Protein AF-A0A0D5NPV8-F1 (afdb_monomer_lite)

Foldseek 3Di:
DWDKDWDWDFDPDPVRWTWIWIQTLVRDIWIARPVVRDTDDLVPDDDPRNVVVVVVSVVSVVVSVVVVVVVVD

Structure (mmCIF, N/CA/C/O backbone):
data_AF-A0A0D5NPV8-F1
#
_entry.id   AF-A0A0D5NPV8-F1
#
loop_
_atom_site.group_PDB
_atom_site.id
_atom_site.type_symbol
_atom_site.label_atom_id
_atom_site.label_alt_id
_atom_site.label_comp_id
_atom_site.label_asym_id
_atom_site.label_entity_id
_atom_site.label_seq_id
_atom_site.pdbx_PDB_ins_code
_atom_site.Cartn_x
_atom_site.Cartn_y
_atom_site.Cartn_z
_atom_site.occupancy
_atom_site.B_iso_or_equiv
_atom_site.auth_seq_id
_atom_site.auth_comp_id
_atom_site.auth_asym_id
_atom_site.auth_atom_id
_atom_site.pdbx_PDB_model_num
ATOM 1 N N . MET A 1 1 ? -20.555 -3.359 3.199 1.00 46.22 1 MET A N 1
ATOM 2 C CA . MET A 1 1 ? -19.492 -2.780 2.348 1.00 46.22 1 MET A CA 1
ATOM 3 C C . MET A 1 1 ? -18.241 -2.638 3.195 1.00 46.22 1 MET A C 1
ATOM 5 O O . MET A 1 1 ? -18.303 -1.971 4.217 1.00 46.22 1 MET A O 1
ATOM 9 N N . MET A 1 2 ? -17.149 -3.326 2.854 1.00 57.81 2 MET A N 1
ATOM 10 C CA . MET A 1 2 ? -15.874 -3.117 3.547 1.00 57.81 2 MET A CA 1
ATOM 11 C C . MET A 1 2 ? -15.301 -1.783 3.069 1.00 57.81 2 MET A C 1
ATOM 13 O O . MET A 1 2 ? -14.994 -1.648 1.887 1.00 57.81 2 MET A O 1
ATOM 17 N N . ASN A 1 3 ? -15.201 -0.795 3.961 1.00 76.56 3 ASN A N 1
ATOM 18 C CA . ASN A 1 3 ? -14.502 0.450 3.653 1.00 76.56 3 ASN A CA 1
ATOM 19 C C . ASN A 1 3 ? -13.049 0.116 3.293 1.00 76.56 3 ASN A C 1
ATOM 21 O O . ASN A 1 3 ? -12.352 -0.559 4.057 1.00 76.56 3 ASN A O 1
ATOM 25 N N . CYS A 1 4 ? -12.631 0.555 2.108 1.00 84.50 4 CYS A N 1
ATOM 26 C CA . CYS A 1 4 ? -11.323 0.273 1.541 1.00 84.50 4 CYS A CA 1
ATOM 27 C C . CYS A 1 4 ? -10.740 1.566 0.966 1.00 84.50 4 CYS A C 1
ATOM 29 O O . CYS A 1 4 ? -11.378 2.221 0.143 1.00 84.50 4 CYS A O 1
ATOM 31 N N . GLU A 1 5 ? -9.544 1.943 1.415 1.00 91.94 5 GLU A N 1
ATOM 32 C CA . GLU A 1 5 ? -8.816 3.109 0.911 1.00 91.94 5 GLU A CA 1
ATOM 33 C C . GLU A 1 5 ? -7.874 2.667 -0.210 1.00 91.94 5 GLU A C 1
ATOM 35 O O . GLU A 1 5 ? -7.066 1.751 -0.031 1.00 91.94 5 GLU A O 1
ATOM 40 N N . HIS A 1 6 ? -8.010 3.281 -1.388 1.00 94.56 6 HIS A N 1
ATOM 41 C CA . HIS A 1 6 ? -7.242 2.934 -2.581 1.00 94.56 6 HIS A CA 1
ATOM 42 C C . HIS A 1 6 ? -6.264 4.054 -2.926 1.00 94.56 6 HIS A C 1
ATOM 44 O O . HIS A 1 6 ? -6.665 5.208 -3.067 1.00 94.56 6 HIS A O 1
ATOM 50 N N . PHE A 1 7 ? -5.002 3.699 -3.143 1.00 96.44 7 PHE A N 1
ATOM 51 C CA . PHE A 1 7 ? -3.970 4.630 -3.580 1.00 96.44 7 PHE A CA 1
ATOM 52 C C . PHE A 1 7 ? -3.225 4.070 -4.784 1.00 96.44 7 PHE A C 1
ATOM 54 O O . PHE A 1 7 ? -2.783 2.924 -4.759 1.00 96.44 7 PHE A O 1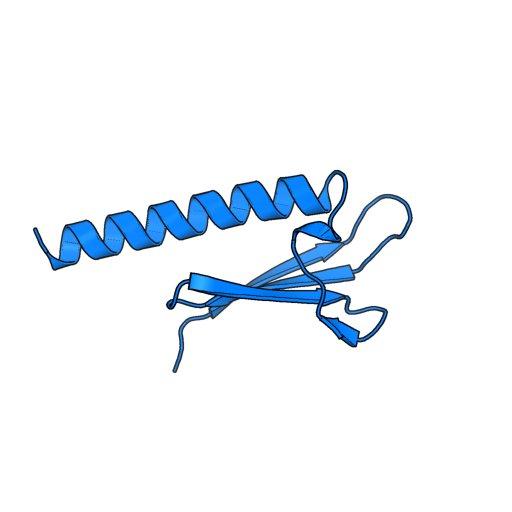
ATOM 61 N N . ARG A 1 8 ? -3.050 4.886 -5.824 1.00 96.75 8 ARG A N 1
ATOM 62 C CA . ARG A 1 8 ? -2.203 4.551 -6.970 1.00 96.75 8 ARG A CA 1
ATOM 63 C C . ARG A 1 8 ? -0.851 5.236 -6.825 1.00 96.75 8 ARG A C 1
ATOM 65 O O . ARG A 1 8 ? -0.793 6.414 -6.477 1.00 96.75 8 ARG A O 1
ATOM 72 N N . PHE A 1 9 ? 0.216 4.507 -7.114 1.00 96.81 9 PHE A N 1
ATOM 73 C CA . PHE A 1 9 ? 1.579 5.009 -7.092 1.00 96.81 9 PHE A CA 1
ATOM 74 C C . PHE A 1 9 ? 2.335 4.490 -8.310 1.00 96.81 9 PHE A C 1
ATOM 76 O O . PHE A 1 9 ? 2.454 3.284 -8.499 1.00 96.81 9 PHE A O 1
ATOM 83 N N . VAL A 1 10 ? 2.879 5.404 -9.108 1.00 96.50 10 VAL A N 1
ATOM 84 C CA . VAL A 1 10 ? 3.697 5.061 -10.273 1.00 96.50 10 VAL A CA 1
ATOM 85 C C . VAL A 1 10 ? 5.155 5.341 -9.933 1.00 96.50 10 VAL A C 1
ATOM 87 O O . VAL A 1 10 ? 5.512 6.468 -9.582 1.00 96.50 10 VAL A O 1
ATOM 90 N N . GLU A 1 11 ? 5.999 4.316 -10.012 1.00 94.75 11 GLU A N 1
ATOM 91 C CA . GLU A 1 11 ? 7.430 4.451 -9.754 1.00 94.75 11 GLU A CA 1
ATOM 92 C C . GLU A 1 11 ? 8.088 5.352 -10.809 1.00 94.75 11 GLU A C 1
ATOM 94 O O . GLU A 1 11 ? 7.905 5.177 -12.013 1.00 94.75 11 GLU A O 1
ATOM 99 N N . LYS A 1 12 ? 8.900 6.310 -10.353 1.00 92.00 12 LYS A N 1
ATOM 100 C CA . LYS A 1 12 ? 9.618 7.259 -11.224 1.00 92.00 12 LYS A CA 1
ATOM 101 C C . LYS A 1 12 ? 10.914 6.702 -11.806 1.00 92.00 12 LYS A C 1
ATOM 103 O O . LYS A 1 12 ? 11.510 7.316 -12.687 1.00 92.00 12 LYS A O 1
ATOM 108 N N . HIS A 1 13 ? 11.365 5.563 -11.300 1.00 89.06 13 HIS A N 1
ATOM 109 C CA . HIS A 1 13 ? 12.603 4.904 -11.690 1.00 89.06 13 HIS A CA 1
ATOM 110 C C . HIS A 1 13 ? 12.311 3.446 -12.036 1.00 89.06 13 HIS A C 1
ATOM 112 O O . HIS A 1 13 ? 11.295 2.902 -11.597 1.00 89.06 13 HIS A O 1
ATOM 118 N N . ARG A 1 14 ? 13.202 2.801 -12.807 1.00 84.44 14 ARG A N 1
ATOM 119 C CA . ARG A 1 14 ? 13.071 1.369 -13.126 1.00 84.44 14 ARG A CA 1
ATOM 120 C C . ARG A 1 14 ? 12.831 0.565 -11.837 1.00 84.44 14 ARG A C 1
ATOM 122 O O . ARG A 1 14 ? 13.560 0.781 -10.870 1.00 84.44 14 ARG A O 1
ATOM 129 N N . PRO A 1 15 ? 11.871 -0.374 -11.822 1.00 88.00 15 PRO A N 1
ATOM 130 C CA . PRO A 1 15 ? 11.152 -0.938 -12.973 1.00 88.00 15 PRO A CA 1
ATOM 131 C C . PRO A 1 15 ? 9.931 -0.148 -13.491 1.00 88.00 15 PRO A C 1
ATOM 133 O O . PRO A 1 15 ? 9.261 -0.650 -14.386 1.00 88.00 15 PRO A O 1
ATOM 136 N N . TYR A 1 16 ? 9.662 1.069 -13.003 1.00 92.25 16 TYR A N 1
ATOM 137 C CA . TYR A 1 16 ? 8.506 1.893 -13.400 1.00 92.25 16 TYR A CA 1
ATOM 138 C C . TYR A 1 16 ? 7.162 1.186 -13.171 1.00 92.25 16 TYR A C 1
ATOM 140 O O . TYR A 1 16 ? 6.252 1.268 -14.000 1.00 92.25 16 TYR A O 1
ATOM 148 N N . ARG A 1 17 ? 7.036 0.441 -12.063 1.00 94.81 17 ARG A N 1
ATOM 149 C CA . ARG A 1 17 ? 5.776 -0.238 -11.745 1.00 94.81 17 ARG A CA 1
ATOM 150 C C . ARG A 1 17 ? 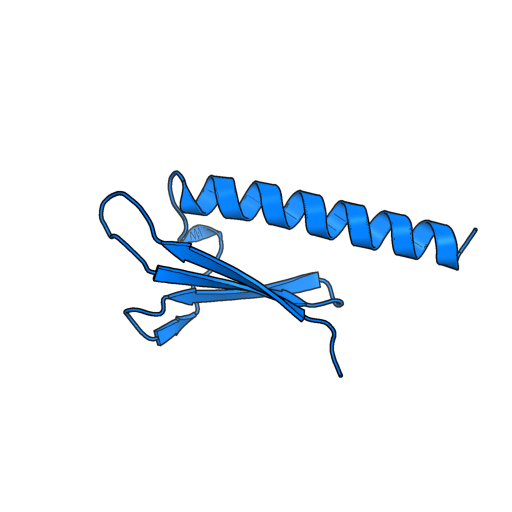4.674 0.777 -11.488 1.00 94.81 17 ARG A C 1
ATOM 152 O O . ARG A 1 17 ? 4.889 1.798 -10.833 1.00 94.81 17 ARG A O 1
ATOM 159 N N . ASP A 1 18 ? 3.487 0.444 -11.966 1.00 97.25 18 ASP A N 1
ATOM 160 C CA . ASP A 1 18 ? 2.250 1.124 -11.621 1.00 97.25 18 ASP A CA 1
ATOM 161 C C . ASP A 1 18 ? 1.540 0.291 -10.555 1.00 97.25 18 ASP A C 1
ATOM 163 O O . ASP A 1 18 ? 1.039 -0.792 -10.833 1.00 97.25 18 ASP A O 1
ATOM 167 N N . LEU A 1 19 ? 1.563 0.760 -9.313 1.00 97.62 19 LEU A N 1
ATOM 168 C CA . LEU A 1 19 ? 1.107 0.007 -8.155 1.00 97.62 19 LEU A CA 1
ATOM 169 C C . LEU A 1 19 ? -0.212 0.566 -7.622 1.00 97.62 19 LEU A C 1
ATOM 171 O O . LEU A 1 19 ? -0.350 1.768 -7.394 1.00 97.62 19 LEU A O 1
ATOM 175 N N . THR A 1 20 ? -1.154 -0.322 -7.323 1.00 97.88 20 THR A N 1
ATOM 176 C CA . THR A 1 20 ? -2.380 -0.005 -6.587 1.00 97.88 20 THR A CA 1
ATOM 177 C C . THR A 1 20 ? -2.314 -0.602 -5.187 1.00 97.88 20 THR A C 1
ATOM 179 O O . THR A 1 20 ? -2.301 -1.819 -5.021 1.00 97.88 20 THR A O 1
ATOM 182 N N . PHE A 1 21 ? -2.343 0.249 -4.169 1.00 97.56 21 PHE A N 1
ATOM 183 C CA . PHE A 1 21 ? -2.442 -0.124 -2.762 1.00 97.56 21 PHE A CA 1
ATOM 184 C C . PHE A 1 21 ? -3.901 -0.064 -2.314 1.00 97.56 21 PHE A C 1
ATOM 186 O O . PHE A 1 21 ? -4.562 0.957 -2.496 1.00 97.56 21 PHE A O 1
ATOM 193 N N . LYS A 1 22 ? -4.398 -1.137 -1.701 1.00 96.12 22 LYS A N 1
ATOM 194 C CA . LYS A 1 22 ? -5.747 -1.229 -1.131 1.00 96.12 22 LYS A CA 1
ATOM 195 C C . LYS A 1 22 ? -5.646 -1.563 0.352 1.00 96.12 22 LYS A C 1
ATOM 197 O O . LYS A 1 22 ? -5.243 -2.674 0.700 1.00 96.12 22 LYS A O 1
ATOM 202 N N . PHE A 1 23 ? -5.989 -0.607 1.209 1.00 94.75 23 PHE A N 1
ATOM 203 C CA . PHE A 1 23 ? -6.012 -0.770 2.662 1.00 94.75 23 PHE A CA 1
ATOM 204 C C . PHE A 1 23 ? -7.441 -1.023 3.127 1.00 94.75 23 PHE A C 1
ATOM 206 O O . PHE A 1 23 ? -8.324 -0.186 2.938 1.00 94.75 23 PHE A O 1
ATOM 213 N N . PHE A 1 24 ? -7.665 -2.172 3.750 1.00 93.38 24 PHE A N 1
ATOM 214 C CA . PHE A 1 24 ? -8.980 -2.585 4.223 1.00 93.38 24 PHE A CA 1
ATOM 215 C C . PHE A 1 24 ? -9.155 -2.233 5.695 1.00 93.38 24 PHE A C 1
ATOM 217 O O . PHE A 1 24 ? -8.205 -2.324 6.472 1.00 93.38 24 PHE A O 1
ATOM 224 N N . ALA A 1 25 ? -10.384 -1.902 6.098 1.00 88.06 25 ALA A N 1
ATOM 225 C CA . ALA A 1 2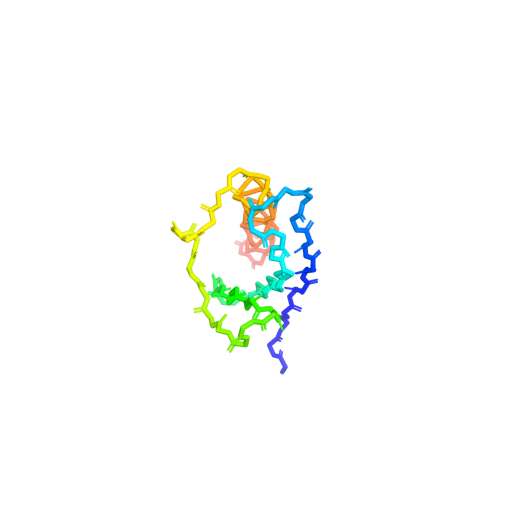5 ? -10.732 -1.596 7.489 1.00 88.06 25 ALA A CA 1
ATOM 226 C C . ALA A 1 25 ? -10.361 -2.704 8.501 1.00 88.06 25 ALA A C 1
ATOM 228 O O . ALA A 1 25 ? -10.167 -2.414 9.675 1.00 88.06 25 ALA A O 1
ATOM 229 N N . ASP A 1 26 ? -10.230 -3.961 8.063 1.00 86.06 26 ASP A N 1
ATOM 230 C CA . ASP A 1 26 ? -9.773 -5.083 8.898 1.00 86.06 26 ASP A CA 1
ATOM 231 C C . ASP A 1 26 ? -8.238 -5.151 9.053 1.00 86.06 26 ASP A C 1
ATOM 233 O O . ASP A 1 26 ? -7.703 -6.078 9.658 1.00 86.06 26 ASP A O 1
ATOM 237 N N . GLY A 1 27 ? -7.515 -4.171 8.508 1.00 84.94 27 GLY A N 1
ATOM 238 C CA . GLY A 1 27 ? -6.060 -4.087 8.540 1.00 84.94 27 GLY A CA 1
ATOM 239 C C . GLY A 1 27 ? -5.363 -4.833 7.403 1.00 84.94 27 GLY A C 1
ATOM 240 O O . GLY A 1 27 ? -4.129 -4.740 7.295 1.00 84.94 27 GLY A O 1
ATOM 241 N N . LYS A 1 28 ? -6.100 -5.538 6.531 1.00 91.62 28 LYS A N 1
ATOM 242 C CA . LYS A 1 28 ? -5.509 -6.183 5.353 1.00 91.62 28 LYS A CA 1
ATOM 243 C C . LYS A 1 28 ? -4.982 -5.152 4.362 1.00 91.62 28 LYS A C 1
ATOM 245 O O . LYS A 1 28 ? -5.408 -3.998 4.316 1.00 91.62 28 LYS A O 1
ATOM 250 N N . LEU A 1 29 ? -4.025 -5.603 3.563 1.00 94.56 29 LEU A N 1
ATOM 251 C CA . LEU A 1 29 ? -3.416 -4.845 2.485 1.00 94.56 29 LEU A CA 1
ATOM 252 C C . LEU A 1 29 ? -3.345 -5.731 1.250 1.00 94.56 29 LEU A C 1
ATOM 254 O O . LEU A 1 29 ? -2.867 -6.860 1.334 1.00 94.56 29 LEU A O 1
ATOM 258 N N . ILE A 1 30 ? -3.753 -5.185 0.112 1.00 96.38 30 ILE A N 1
ATOM 259 C CA . ILE A 1 30 ? -3.443 -5.748 -1.201 1.00 96.38 30 ILE A CA 1
ATOM 260 C C . ILE A 1 30 ? -2.626 -4.712 -1.963 1.00 96.38 30 ILE A C 1
ATOM 262 O O . ILE A 1 30 ? -3.007 -3.543 -2.012 1.00 96.38 30 ILE A O 1
ATOM 266 N N . ILE A 1 31 ? -1.512 -5.141 -2.550 1.00 97.56 31 ILE A N 1
ATOM 267 C CA . ILE A 1 31 ? -0.727 -4.335 -3.482 1.00 97.56 31 ILE A CA 1
ATOM 268 C C . ILE A 1 31 ? -0.797 -5.038 -4.830 1.00 97.56 31 ILE A C 1
ATOM 270 O O . ILE A 1 31 ? -0.387 -6.189 -4.937 1.00 97.56 31 ILE A O 1
ATOM 274 N N . LEU A 1 32 ? -1.343 -4.370 -5.836 1.00 97.88 32 LEU A N 1
ATOM 275 C CA . LEU A 1 32 ? -1.442 -4.876 -7.201 1.00 97.88 32 LEU A CA 1
ATOM 276 C C . LEU A 1 32 ? -0.431 -4.141 -8.076 1.00 97.88 32 LEU A C 1
ATOM 278 O O . LEU A 1 32 ? -0.412 -2.914 -8.069 1.00 97.88 32 LEU A O 1
ATOM 282 N N . ASP A 1 33 ? 0.378 -4.872 -8.831 1.00 96.88 33 ASP A N 1
ATOM 283 C CA . ASP A 1 33 ? 1.133 -4.319 -9.951 1.00 96.88 33 ASP A CA 1
ATOM 284 C C . ASP A 1 33 ? 0.236 -4.309 -11.193 1.00 96.88 33 ASP A C 1
ATOM 286 O O . ASP A 1 33 ? -0.037 -5.355 -11.778 1.00 96.88 33 ASP A O 1
ATOM 290 N N . ASN A 1 34 ? -0.229 -3.124 -11.584 1.00 96.94 34 ASN A N 1
ATOM 291 C CA . ASN A 1 34 ? -1.150 -2.913 -12.699 1.00 96.94 34 ASN A CA 1
ATOM 292 C C . ASN A 1 34 ? -0.521 -3.278 -14.056 1.00 96.94 34 ASN A C 1
ATOM 294 O O . ASN A 1 34 ? -1.251 -3.523 -15.011 1.00 96.94 34 ASN A O 1
ATOM 298 N N . ASN A 1 35 ? 0.813 -3.333 -14.155 1.00 94.62 35 ASN A N 1
ATOM 299 C CA . ASN A 1 35 ? 1.488 -3.707 -15.399 1.00 94.62 35 ASN A CA 1
ATOM 300 C C . ASN A 1 35 ? 1.488 -5.225 -15.615 1.00 94.62 35 ASN A C 1
ATOM 302 O O . ASN A 1 35 ? 1.425 -5.690 -16.750 1.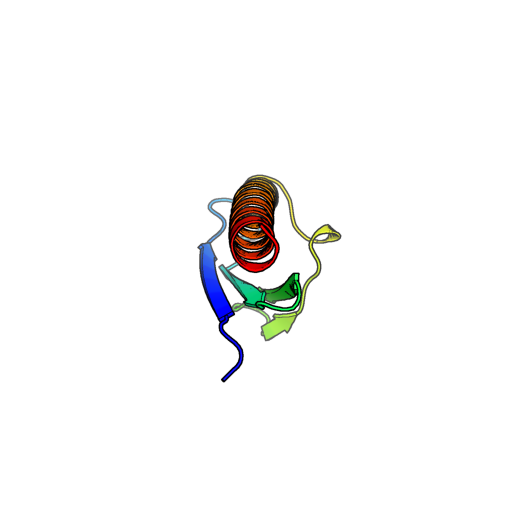00 94.62 35 ASN A O 1
ATOM 306 N N . THR A 1 36 ? 1.611 -5.999 -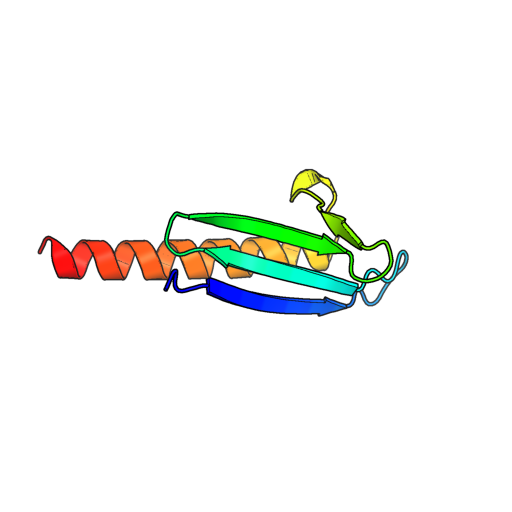14.533 1.00 95.06 36 THR A N 1
ATOM 307 C CA . THR A 1 36 ? 1.717 -7.469 -14.590 1.00 95.06 36 THR A CA 1
ATOM 308 C C . THR A 1 36 ? 0.459 -8.190 -14.115 1.00 95.06 36 THR A C 1
ATOM 310 O O . THR A 1 36 ? 0.388 -9.413 -14.221 1.00 95.06 36 THR A O 1
ATOM 313 N N . ASP A 1 37 ? -0.511 -7.439 -13.591 1.00 94.38 37 ASP A N 1
ATOM 314 C CA . ASP A 1 37 ? -1.727 -7.910 -12.922 1.00 94.38 37 ASP A CA 1
ATOM 315 C C . ASP A 1 37 ? -1.444 -8.889 -11.767 1.00 94.38 37 ASP A C 1
ATOM 317 O O . ASP A 1 37 ? -2.204 -9.810 -11.467 1.00 94.38 37 ASP A O 1
ATOM 321 N N . ARG A 1 38 ? -0.290 -8.716 -11.108 1.00 96.06 38 ARG A N 1
ATOM 322 C CA . ARG A 1 38 ? 0.145 -9.570 -9.999 1.00 96.06 38 ARG A CA 1
ATOM 323 C C . ARG A 1 38 ? -0.034 -8.873 -8.668 1.00 96.06 38 ARG A C 1
ATOM 325 O O . ARG A 1 38 ? 0.320 -7.708 -8.498 1.00 96.06 38 ARG A O 1
ATOM 332 N N . VAL A 1 39 ? -0.510 -9.632 -7.687 1.00 96.75 39 VAL A N 1
ATOM 333 C CA . VAL A 1 39 ? -0.459 -9.205 -6.290 1.00 96.75 39 VAL A CA 1
ATOM 334 C C . VAL A 1 39 ? 0.973 -9.358 -5.791 1.00 96.75 39 VAL A C 1
ATOM 336 O O . VAL A 1 39 ? 1.559 -10.435 -5.896 1.00 96.75 39 VAL A O 1
ATOM 339 N N . ILE A 1 40 ? 1.519 -8.283 -5.236 1.00 95.75 40 ILE A N 1
ATOM 340 C CA . ILE A 1 40 ? 2.847 -8.257 -4.626 1.00 95.75 40 ILE A CA 1
ATOM 341 C C . ILE A 1 40 ? 2.741 -7.968 -3.130 1.00 95.75 40 ILE A C 1
ATOM 343 O O . ILE A 1 40 ? 1.711 -7.519 -2.618 1.00 95.75 40 ILE A O 1
ATOM 347 N N . THR A 1 41 ? 3.820 -8.232 -2.406 1.00 95.81 41 THR A N 1
ATOM 348 C CA . THR A 1 41 ? 3.907 -7.995 -0.967 1.00 95.81 41 THR A CA 1
ATOM 349 C C . THR A 1 41 ? 4.749 -6.757 -0.669 1.00 95.81 41 THR A C 1
ATOM 351 O O . THR A 1 41 ? 5.560 -6.335 -1.495 1.00 95.81 41 THR A O 1
ATOM 354 N N . PRO A 1 42 ? 4.649 -6.184 0.544 1.00 95.75 42 PRO A N 1
ATOM 355 C CA . PRO A 1 42 ? 5.534 -5.098 0.955 1.00 95.75 42 PRO A CA 1
ATOM 356 C C . PRO A 1 42 ? 7.032 -5.409 0.820 1.00 95.75 42 PRO A C 1
ATOM 358 O O . PRO A 1 42 ? 7.824 -4.493 0.641 1.00 95.75 42 PRO A O 1
ATOM 361 N N . ARG A 1 43 ? 7.432 -6.689 0.885 1.00 95.50 43 ARG A N 1
ATOM 362 C CA . ARG A 1 43 ? 8.835 -7.107 0.721 1.00 95.50 43 ARG A CA 1
ATOM 363 C C . ARG A 1 43 ? 9.339 -6.951 -0.717 1.00 95.50 43 ARG A C 1
ATOM 365 O O . ARG A 1 43 ? 10.545 -6.873 -0.923 1.00 95.50 43 ARG A O 1
ATOM 372 N N . ASP A 1 44 ? 8.430 -6.883 -1.686 1.00 94.56 44 ASP A N 1
ATOM 373 C CA . ASP A 1 44 ? 8.739 -6.702 -3.108 1.00 94.56 44 ASP A CA 1
ATOM 374 C C . ASP A 1 44 ? 8.882 -5.215 -3.492 1.00 94.56 44 ASP A C 1
ATOM 376 O O . ASP A 1 44 ? 9.288 -4.879 -4.612 1.00 94.56 44 ASP A O 1
ATOM 380 N N . LEU A 1 45 ? 8.537 -4.302 -2.579 1.00 94.62 45 LEU A N 1
ATOM 381 C CA . LEU A 1 45 ? 8.682 -2.860 -2.764 1.00 94.62 45 LEU A CA 1
ATOM 382 C C . LEU A 1 45 ? 10.128 -2.422 -2.540 1.00 94.62 45 LEU A C 1
ATOM 384 O O . LEU A 1 45 ? 10.857 -3.002 -1.736 1.00 94.62 45 LEU A O 1
ATOM 388 N N . LYS A 1 46 ? 10.548 -1.369 -3.247 1.00 92.56 46 LYS A N 1
ATOM 389 C CA . LYS A 1 46 ? 11.900 -0.805 -3.136 1.00 92.56 46 LYS A CA 1
ATOM 390 C C . LYS A 1 46 ? 11.861 0.704 -3.350 1.00 92.56 46 LYS A C 1
ATOM 392 O O . LYS A 1 46 ? 11.038 1.194 -4.114 1.00 92.56 46 LYS A O 1
ATOM 397 N N . GLY A 1 47 ? 12.777 1.425 -2.704 1.00 93.62 47 GLY A N 1
ATOM 398 C CA . GLY A 1 47 ? 12.895 2.878 -2.860 1.00 93.62 47 GLY A CA 1
ATOM 399 C C . GLY A 1 47 ? 11.581 3.600 -2.553 1.00 93.62 47 GLY A C 1
ATOM 400 O O . GLY A 1 47 ? 10.940 3.324 -1.538 1.00 93.62 47 GLY A O 1
ATOM 401 N N . ASP A 1 48 ? 11.165 4.487 -3.454 1.00 94.38 48 ASP A N 1
ATOM 402 C CA . ASP A 1 48 ? 10.020 5.378 -3.245 1.00 94.38 48 ASP A CA 1
ATOM 403 C C . ASP A 1 48 ? 8.689 4.641 -3.040 1.00 94.38 48 ASP A C 1
ATOM 405 O O . ASP A 1 48 ? 7.850 5.108 -2.272 1.00 94.38 48 ASP A O 1
ATOM 409 N N . SER A 1 49 ? 8.481 3.479 -3.674 1.00 95.44 49 SER A N 1
ATOM 410 C CA . SER A 1 49 ? 7.247 2.706 -3.470 1.00 95.44 49 SER A CA 1
ATOM 411 C C . SER A 1 49 ? 7.170 2.112 -2.061 1.00 95.44 49 SER A C 1
ATOM 413 O O . SER A 1 49 ? 6.084 2.023 -1.484 1.00 95.44 49 SER A O 1
ATOM 415 N N . MET A 1 50 ? 8.320 1.768 -1.472 1.00 96.44 50 MET A N 1
ATOM 416 C CA . MET A 1 50 ? 8.410 1.316 -0.083 1.00 96.44 50 MET A CA 1
ATOM 417 C C . MET A 1 50 ? 8.189 2.474 0.897 1.00 96.44 50 MET A C 1
ATOM 419 O O . MET A 1 50 ? 7.425 2.320 1.850 1.00 96.44 50 MET A O 1
ATOM 423 N N . ASP A 1 51 ? 8.800 3.639 0.658 1.00 96.56 51 ASP A N 1
ATOM 424 C CA . ASP A 1 51 ? 8.576 4.833 1.490 1.00 96.56 51 ASP A CA 1
ATOM 425 C C . ASP A 1 51 ? 7.102 5.263 1.456 1.00 96.56 51 ASP A C 1
ATOM 427 O O . ASP A 1 51 ? 6.481 5.476 2.502 1.00 96.56 51 ASP A O 1
ATOM 431 N N . PHE A 1 52 ? 6.502 5.285 0.263 1.00 96.31 52 PHE A N 1
ATOM 432 C CA . PHE A 1 52 ? 5.077 5.545 0.090 1.00 96.31 52 PHE A CA 1
ATOM 433 C C . PHE A 1 52 ? 4.223 4.570 0.909 1.00 96.31 52 PHE A C 1
ATOM 435 O O . PHE A 1 52 ? 3.371 5.000 1.691 1.00 96.31 52 PHE A O 1
ATOM 442 N N . TYR A 1 53 ? 4.481 3.264 0.782 1.00 96.19 53 TYR A N 1
ATOM 443 C CA . TYR A 1 53 ? 3.778 2.236 1.545 1.00 96.19 53 TYR A CA 1
ATOM 444 C C . TYR A 1 53 ? 3.865 2.471 3.056 1.00 96.19 53 TYR A C 1
ATOM 446 O O . TYR A 1 53 ? 2.839 2.444 3.737 1.00 96.19 53 TYR A O 1
ATOM 454 N N . VAL A 1 54 ? 5.066 2.721 3.585 1.00 96.69 54 VAL A N 1
ATOM 455 C CA . VAL A 1 54 ? 5.281 2.909 5.025 1.00 96.69 54 VAL A CA 1
ATOM 456 C C . VAL A 1 54 ? 4.496 4.115 5.538 1.00 96.69 54 VAL A C 1
ATOM 458 O O . VAL 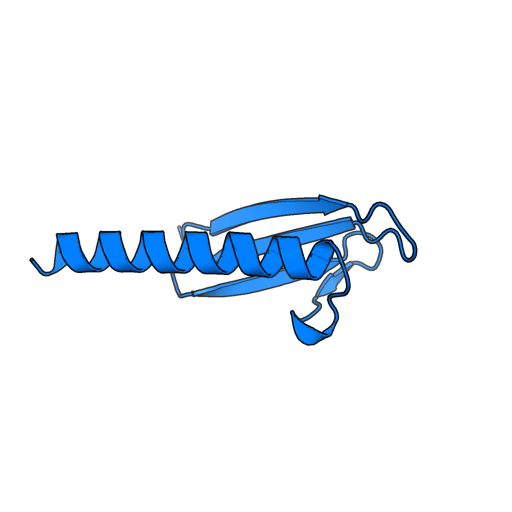A 1 54 ? 3.789 3.998 6.543 1.00 96.69 54 VAL A O 1
ATOM 461 N N . ARG A 1 55 ? 4.549 5.252 4.833 1.00 97.00 55 ARG A N 1
ATOM 462 C CA . ARG A 1 55 ? 3.807 6.463 5.221 1.00 97.00 55 ARG A CA 1
ATOM 463 C C . ARG A 1 55 ? 2.304 6.217 5.260 1.00 97.00 55 ARG A C 1
ATOM 465 O O . ARG A 1 55 ? 1.664 6.543 6.262 1.00 97.00 55 ARG A O 1
ATOM 472 N N . GLN A 1 56 ? 1.755 5.591 4.217 1.00 95.56 56 GLN A N 1
ATOM 473 C CA . GLN A 1 56 ? 0.325 5.289 4.170 1.00 95.56 56 GLN A CA 1
ATOM 474 C C . GLN A 1 56 ? -0.081 4.261 5.226 1.00 95.56 56 GLN A C 1
ATOM 476 O O . GLN A 1 56 ? -1.098 4.435 5.896 1.00 95.56 56 GLN A O 1
ATOM 481 N N . ARG A 1 57 ? 0.738 3.229 5.463 1.00 95.06 57 ARG A N 1
ATOM 482 C CA . ARG A 1 57 ? 0.466 2.219 6.494 1.00 95.06 57 ARG A CA 1
ATOM 483 C C . ARG A 1 57 ? 0.428 2.835 7.891 1.00 95.06 57 ARG A C 1
ATOM 485 O O . ARG A 1 57 ? -0.467 2.506 8.666 1.00 95.06 57 ARG A O 1
ATOM 492 N N . ILE A 1 58 ? 1.357 3.737 8.209 1.00 95.81 58 ILE A N 1
ATOM 493 C CA . ILE A 1 58 ? 1.374 4.448 9.495 1.00 95.81 58 ILE A CA 1
ATOM 494 C C . ILE A 1 58 ? 0.132 5.331 9.640 1.00 95.81 58 ILE A C 1
ATOM 496 O O . ILE A 1 58 ? -0.508 5.303 10.691 1.00 95.81 58 ILE A O 1
ATOM 500 N N . ALA A 1 59 ? -0.221 6.103 8.608 1.00 94.31 59 ALA A N 1
ATOM 501 C CA . ALA A 1 59 ? -1.408 6.956 8.631 1.00 94.31 59 ALA A CA 1
ATOM 502 C C . ALA A 1 59 ? -2.689 6.136 8.854 1.00 94.31 59 ALA A C 1
ATOM 504 O O . ALA A 1 59 ? -3.504 6.480 9.711 1.00 94.31 59 ALA A O 1
ATOM 505 N N . PHE A 1 60 ? -2.809 5.005 8.155 1.00 92.19 60 PHE A N 1
ATOM 506 C CA . PHE A 1 60 ? -3.926 4.079 8.293 1.00 92.19 60 PHE A CA 1
ATOM 507 C C . PHE A 1 60 ? -4.046 3.521 9.721 1.00 92.19 60 PHE A C 1
ATOM 509 O O . PHE A 1 60 ? -5.113 3.599 10.327 1.00 92.19 60 PHE A O 1
ATOM 516 N N . ILE A 1 61 ? -2.944 3.026 10.301 1.00 92.50 61 ILE A N 1
ATOM 517 C CA . ILE A 1 61 ? -2.927 2.496 11.676 1.00 92.50 61 ILE A CA 1
ATOM 518 C C . ILE A 1 61 ? -3.299 3.581 12.692 1.00 92.50 61 ILE A C 1
ATOM 520 O O . ILE A 1 61 ? -4.083 3.326 13.602 1.00 92.50 61 ILE A O 1
ATOM 524 N N . LYS A 1 62 ? -2.769 4.802 12.539 1.00 94.00 62 LYS A N 1
ATOM 525 C CA . LYS A 1 62 ? -3.098 5.925 13.431 1.00 94.00 62 LYS A CA 1
ATOM 526 C C . LYS A 1 62 ? -4.588 6.258 13.388 1.00 94.00 62 LYS A C 1
ATOM 528 O O . LYS A 1 62 ? -5.194 6.445 14.438 1.00 94.00 62 LYS A O 1
ATOM 533 N N . LYS A 1 63 ? -5.179 6.306 12.191 1.00 91.38 63 LYS A N 1
ATOM 534 C CA . LYS A 1 63 ? -6.611 6.567 12.005 1.00 91.38 63 LYS A CA 1
ATOM 535 C C . LYS A 1 63 ? -7.474 5.483 12.656 1.00 91.38 63 LYS A C 1
ATOM 537 O O . LYS A 1 63 ? -8.415 5.818 13.370 1.00 91.38 63 LYS A O 1
ATOM 542 N N . ASP A 1 64 ? -7.134 4.210 12.450 1.00 89.88 64 ASP A N 1
ATOM 543 C CA . ASP A 1 64 ? -7.841 3.083 13.073 1.00 89.88 64 ASP A CA 1
ATOM 544 C C . ASP A 1 64 ? -7.733 3.115 14.607 1.00 89.88 64 ASP A C 1
ATOM 546 O O . ASP A 1 64 ? -8.735 2.949 15.303 1.00 89.88 64 ASP A O 1
ATOM 550 N N . LEU A 1 65 ? -6.544 3.411 15.143 1.00 92.06 65 LEU A N 1
ATOM 551 C CA . LEU A 1 65 ? -6.333 3.535 16.584 1.00 92.06 65 LEU A CA 1
ATOM 552 C C . LEU A 1 65 ? -7.196 4.650 17.188 1.00 92.06 65 LEU A C 1
ATOM 554 O O . LEU A 1 65 ? -7.883 4.408 18.173 1.00 92.06 65 LEU A O 1
ATOM 558 N N . VAL A 1 66 ? -7.216 5.840 16.577 1.00 93.38 66 VAL A N 1
ATOM 559 C CA . VAL A 1 66 ? -8.059 6.962 17.030 1.00 93.38 66 VAL A CA 1
ATOM 560 C C . VAL A 1 66 ? -9.541 6.584 17.000 1.00 93.38 66 VAL A C 1
ATOM 562 O O . VAL A 1 66 ? -10.253 6.830 17.972 1.00 93.38 66 VAL A O 1
ATOM 565 N N . ALA A 1 67 ? -10.003 5.940 15.924 1.00 89.50 67 ALA A N 1
ATOM 566 C CA . ALA A 1 67 ? -11.391 5.499 15.807 1.00 89.50 67 ALA A CA 1
ATOM 567 C C . ALA A 1 67 ? -11.772 4.484 16.899 1.00 89.50 67 ALA A C 1
ATOM 569 O O . ALA A 1 67 ? -12.866 4.557 17.460 1.00 89.50 67 ALA A O 1
ATOM 570 N N . LYS A 1 68 ? -10.865 3.558 17.236 1.00 89.38 68 LYS A N 1
ATOM 571 C CA . LYS A 1 68 ? -11.062 2.597 18.329 1.00 89.38 68 LYS A CA 1
ATOM 572 C C . LYS A 1 68 ? -11.064 3.276 19.691 1.00 89.38 68 LYS A C 1
ATOM 574 O O . LYS A 1 68 ? -11.954 2.987 20.481 1.00 89.38 68 LYS A O 1
ATOM 579 N N . THR A 1 69 ? -10.139 4.197 19.949 1.00 92.06 69 THR A N 1
ATOM 580 C CA . THR A 1 69 ? -10.125 4.959 21.203 1.00 92.06 69 THR A CA 1
ATOM 581 C C . THR A 1 69 ? -11.444 5.695 21.406 1.00 92.06 69 THR A C 1
ATOM 583 O O . THR A 1 69 ? -12.017 5.576 22.472 1.00 92.06 69 THR A O 1
ATOM 586 N N . ILE A 1 70 ? -11.984 6.367 20.383 1.00 91.75 70 ILE A N 1
ATOM 587 C CA . ILE A 1 70 ? -13.284 7.059 20.483 1.00 91.75 70 ILE A CA 1
ATOM 588 C C . ILE A 1 70 ? -14.436 6.083 20.761 1.00 91.75 70 ILE A C 1
ATOM 590 O O . ILE A 1 70 ? -15.367 6.423 21.477 1.00 91.75 70 ILE A O 1
ATOM 594 N N . LYS A 1 71 ? -14.399 4.874 20.189 1.00 89.00 71 LYS A N 1
ATOM 595 C CA . LYS A 1 71 ? -15.464 3.875 20.362 1.00 89.00 71 LYS A CA 1
ATOM 596 C C . LYS A 1 71 ? -15.506 3.268 21.771 1.00 89.00 71 LYS A C 1
ATOM 598 O O . LYS A 1 71 ? -16.574 2.837 22.197 1.00 89.00 71 LYS A O 1
ATOM 603 N N . TYR A 1 72 ? -14.353 3.151 22.427 1.00 84.06 72 TYR A N 1
ATOM 604 C CA . TYR A 1 72 ? -14.202 2.478 23.724 1.00 84.06 72 TYR A CA 1
ATOM 605 C C . TYR A 1 72 ? -13.834 3.428 24.878 1.00 84.06 72 TYR A C 1
ATOM 607 O O . TYR A 1 72 ? -13.602 2.944 25.985 1.00 84.06 72 TYR A O 1
ATOM 615 N N . ALA A 1 73 ? -13.744 4.735 24.618 1.00 65.62 73 ALA A N 1
ATOM 616 C CA . ALA A 1 73 ? -13.654 5.790 25.630 1.00 65.62 73 ALA A CA 1
ATOM 617 C C . ALA A 1 73 ? -15.046 6.131 26.171 1.00 65.62 73 ALA A C 1
ATOM 619 O O . ALA A 1 73 ? -15.124 6.427 27.382 1.00 65.62 73 ALA A O 1
#

Radius of gyration: 13.72 Å; chains: 1; bounding box: 33×17×41 Å

pLDDT: mean 91.92, std 8.48, range [46.22, 97.88]

Organism: NCBI:txid1126833

Secondary structure (DSSP, 8-state):
---EEEEEEE-SSTT--EEEEEEETTS-EEEEETTTTEEE-GGG--THHHHHHHHHHHHHHHHHHHHHHHHH-

Sequence (73 aa):
MMNCEHFRFVEKHRPYRDLTFKFFADGKLIILDNNTDRVITPRDLKGDSMDFYVRQRIAFIKKDLVAKTIKYA